Protein AF-A0A2J0YU24-F1 (afdb_monomer_lite)

Organism: Rhizobium meliloti (NCBI:txid382)

pLDDT: mean 83.26, std 10.49, range [58.59, 97.5]

Secondary structure (DSSP, 8-state):
---HHHHHHHHHHHHHHHHHHHHHHHHHHHHHHHH-GGGGGTS-HHHHHHSHHHHHHHHHHHHHHT-

Structure (mmCIF, N/CA/C/O backbone):
data_AF-A0A2J0YU24-F1
#
_entry.id   AF-A0A2J0YU24-F1
#
loop_
_atom_site.group_PDB
_atom_site.id
_atom_site.type_symbol
_atom_site.label_atom_id
_atom_site.label_alt_id
_atom_site.label_comp_id
_atom_site.label_asym_id
_atom_site.label_entity_id
_atom_site.label_seq_id
_atom_site.pdbx_PDB_ins_code
_atom_site.Cartn_x
_atom_site.Cartn_y
_atom_site.Cartn_z
_atom_site.occupancy
_atom_site.B_iso_or_equiv
_atom_site.auth_seq_id
_atom_site.auth_comp_id
_atom_site.auth_asym_id
_atom_site.auth_atom_id
_atom_site.pdbx_PDB_model_num
ATOM 1 N N . MET A 1 1 ? -12.522 16.633 1.853 1.00 84.25 1 MET A N 1
ATOM 2 C CA . MET A 1 1 ? -11.973 16.044 3.099 1.00 84.25 1 MET A CA 1
ATOM 3 C C . MET A 1 1 ? -12.692 14.727 3.379 1.00 84.25 1 MET A C 1
ATOM 5 O O . MET A 1 1 ? -13.859 14.626 3.021 1.00 84.25 1 MET A O 1
ATOM 9 N N . LEU A 1 2 ? -12.030 13.730 3.974 1.00 91.62 2 LEU A N 1
ATOM 10 C CA . LEU A 1 2 ? -12.664 12.449 4.335 1.00 91.62 2 LEU A CA 1
ATOM 11 C C . LEU A 1 2 ? -13.753 12.651 5.400 1.00 91.62 2 LEU A C 1
ATOM 13 O O . LEU A 1 2 ? -13.551 13.419 6.343 1.00 91.62 2 LEU A O 1
ATOM 17 N N . THR A 1 3 ? -14.874 11.935 5.271 1.00 96.44 3 THR A N 1
ATOM 18 C CA . THR A 1 3 ? -15.926 11.913 6.303 1.00 96.44 3 THR A CA 1
ATOM 19 C C . THR A 1 3 ? -15.433 11.210 7.567 1.00 96.44 3 THR A C 1
ATOM 21 O O . THR A 1 3 ? -14.521 10.382 7.493 1.00 96.44 3 THR A O 1
ATOM 24 N N . GLN A 1 4 ? -16.053 11.490 8.718 1.00 94.31 4 GLN A N 1
ATOM 25 C CA . GLN A 1 4 ? -15.697 10.817 9.972 1.00 94.31 4 GLN A CA 1
ATOM 26 C C . GLN A 1 4 ? -15.844 9.294 9.853 1.00 94.31 4 GLN A C 1
ATOM 28 O O . GLN A 1 4 ? -14.893 8.570 10.120 1.00 94.31 4 GLN A O 1
ATOM 33 N N . LYS A 1 5 ? -16.961 8.829 9.279 1.00 96.19 5 LYS A N 1
ATOM 34 C CA . LYS A 1 5 ? -17.207 7.405 9.012 1.00 96.19 5 LYS A CA 1
ATOM 35 C C . LYS A 1 5 ? -16.086 6.752 8.197 1.00 96.19 5 LYS A C 1
ATOM 37 O O . LYS A 1 5 ? -15.692 5.627 8.481 1.00 96.19 5 LYS A O 1
ATOM 42 N N . THR A 1 6 ? -15.556 7.440 7.182 1.00 95.12 6 THR A N 1
ATOM 43 C CA . THR A 1 6 ? -14.439 6.908 6.387 1.00 95.12 6 THR A CA 1
ATOM 44 C C . THR A 1 6 ? -13.154 6.820 7.208 1.00 95.12 6 THR A C 1
ATOM 46 O O . THR A 1 6 ? -12.451 5.819 7.112 1.00 95.12 6 THR A O 1
ATOM 49 N N . LYS A 1 7 ? -12.854 7.830 8.035 1.00 92.56 7 LYS A N 1
ATOM 50 C CA . LYS A 1 7 ? -11.682 7.808 8.926 1.00 92.56 7 LYS A CA 1
ATOM 51 C C . LYS A 1 7 ? -11.770 6.663 9.935 1.00 92.56 7 LYS A C 1
ATOM 53 O O . LYS A 1 7 ? -10.776 5.979 10.149 1.00 92.56 7 LYS A O 1
ATOM 58 N N . ASP A 1 8 ? -12.954 6.414 10.488 1.00 93.62 8 ASP A N 1
ATOM 59 C CA . ASP A 1 8 ? -13.176 5.335 11.455 1.00 93.62 8 ASP A CA 1
ATOM 60 C C . ASP A 1 8 ? -12.919 3.958 10.822 1.00 93.62 8 ASP A C 1
ATOM 62 O O . ASP A 1 8 ? -12.240 3.120 11.412 1.00 93.62 8 ASP A O 1
ATOM 66 N N . ILE A 1 9 ? -13.375 3.746 9.580 1.00 94.25 9 ILE A N 1
ATOM 67 C CA . ILE A 1 9 ? -13.101 2.516 8.818 1.00 94.25 9 ILE A CA 1
ATOM 68 C C . ILE A 1 9 ? -11.599 2.348 8.562 1.00 94.25 9 ILE A C 1
ATOM 70 O O . ILE A 1 9 ? -11.059 1.255 8.747 1.00 94.25 9 ILE A O 1
ATOM 74 N N . VAL A 1 10 ? -10.914 3.418 8.147 1.00 91.25 10 VAL A N 1
ATOM 75 C CA . VAL A 1 10 ? -9.465 3.391 7.891 1.00 91.25 10 VAL A CA 1
ATOM 76 C C . VAL A 1 10 ? -8.705 2.998 9.160 1.00 91.25 10 VAL A 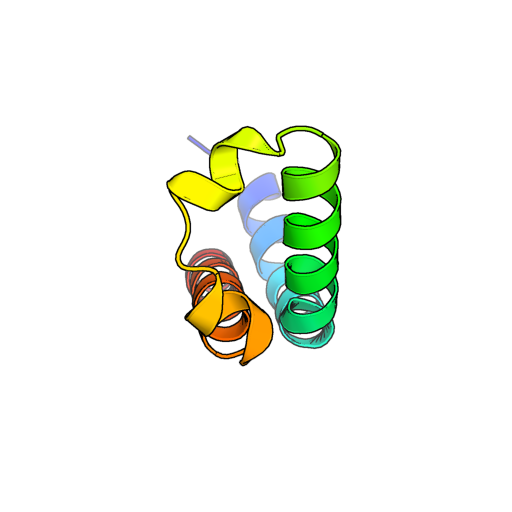C 1
ATOM 78 O O . VAL A 1 10 ? -7.898 2.071 9.118 1.00 91.25 10 VAL A O 1
ATOM 81 N N . LYS A 1 11 ? -9.020 3.619 10.303 1.00 89.62 11 LYS A N 1
ATOM 82 C CA . LYS A 1 11 ? -8.390 3.303 11.594 1.00 89.62 11 LYS A CA 1
ATOM 83 C C . LYS A 1 11 ? -8.669 1.871 12.038 1.00 89.62 11 LYS A C 1
ATOM 85 O O . LYS A 1 11 ? -7.746 1.160 12.427 1.00 89.62 11 LYS A O 1
ATOM 90 N N . ALA A 1 12 ? -9.921 1.424 11.931 1.00 92.81 12 ALA A N 1
ATOM 91 C CA . ALA A 1 12 ? -10.323 0.076 12.329 1.00 92.81 12 ALA A CA 1
ATOM 92 C C . ALA A 1 12 ? -9.644 -1.026 11.495 1.00 92.81 12 ALA A C 1
ATOM 94 O O . ALA A 1 12 ? -9.411 -2.124 11.995 1.00 92.81 12 ALA A O 1
ATOM 95 N N . THR A 1 13 ? -9.312 -0.744 10.233 1.00 91.44 13 THR A N 1
ATOM 96 C CA . THR A 1 13 ? -8.710 -1.724 9.312 1.00 91.44 13 THR A CA 1
ATOM 97 C C . THR A 1 13 ? -7.185 -1.631 9.219 1.00 91.44 13 THR A C 1
ATOM 99 O O . THR A 1 13 ? -6.551 -2.571 8.733 1.00 91.44 13 THR A O 1
ATOM 102 N N . ALA A 1 14 ? -6.567 -0.566 9.742 1.00 88.50 14 ALA A N 1
ATOM 103 C CA . ALA A 1 14 ? -5.116 -0.372 9.730 1.00 88.50 14 ALA A CA 1
ATOM 104 C C . ALA A 1 14 ? -4.308 -1.570 10.284 1.00 88.50 14 ALA A C 1
ATOM 106 O O . ALA A 1 14 ? -3.326 -1.952 9.639 1.00 88.50 14 ALA A O 1
ATOM 107 N N . PRO A 1 15 ? -4.698 -2.234 11.396 1.00 88.44 15 PRO A N 1
ATOM 108 C CA . PRO A 1 15 ? -3.958 -3.393 11.906 1.00 88.44 15 PRO A CA 1
ATOM 109 C C . PRO A 1 15 ? -3.940 -4.581 10.935 1.00 88.44 15 PRO A C 1
ATOM 111 O O . PRO A 1 15 ? -2.922 -5.260 10.805 1.00 88.44 15 PRO A O 1
ATOM 114 N N . VAL A 1 16 ? -5.035 -4.803 10.200 1.00 89.69 16 VAL A N 1
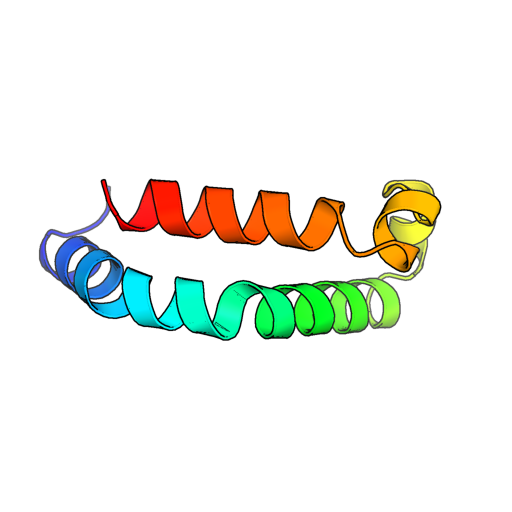ATOM 115 C CA . VAL A 1 16 ? -5.129 -5.870 9.188 1.00 89.69 16 VAL A CA 1
ATOM 116 C C . VAL A 1 16 ? -4.192 -5.570 8.016 1.00 89.69 16 VAL A C 1
ATOM 118 O O . VAL A 1 16 ? -3.473 -6.450 7.541 1.00 89.69 16 VAL A O 1
ATOM 121 N N . LEU A 1 17 ? -4.129 -4.306 7.586 1.00 84.50 17 LEU A N 1
ATOM 122 C CA . LEU A 1 17 ? -3.181 -3.874 6.558 1.00 84.50 17 LEU A CA 1
ATOM 123 C C . LEU A 1 17 ? -1.725 -4.038 7.013 1.00 84.50 17 LEU A C 1
ATOM 125 O O . LEU A 1 17 ? -0.885 -4.390 6.190 1.00 84.50 17 LEU A O 1
ATOM 129 N N . ALA A 1 18 ? -1.413 -3.830 8.295 1.00 82.50 18 ALA A N 1
ATOM 130 C CA . ALA A 1 18 ? -0.065 -4.049 8.821 1.00 82.50 18 ALA A CA 1
ATOM 131 C C . ALA A 1 18 ? 0.349 -5.525 8.743 1.00 82.50 18 ALA A C 1
ATOM 133 O O . ALA A 1 18 ? 1.454 -5.830 8.295 1.00 82.50 18 ALA A O 1
ATOM 134 N N . GLN A 1 19 ? -0.553 -6.436 9.120 1.00 86.38 19 GLN A N 1
ATOM 135 C CA . GLN A 1 19 ? -0.310 -7.882 9.078 1.00 86.38 19 GLN A CA 1
ATOM 136 C C . GLN A 1 19 ? -0.077 -8.390 7.650 1.00 86.38 19 GLN A C 1
ATOM 138 O O . GLN A 1 19 ? 0.787 -9.234 7.422 1.00 86.38 19 GLN A O 1
ATOM 143 N N . HIS A 1 20 ? -0.810 -7.849 6.674 1.00 87.56 20 HIS A N 1
ATOM 144 C CA . HIS A 1 20 ? -0.744 -8.291 5.278 1.00 87.56 20 HIS A CA 1
ATOM 145 C C . HIS A 1 20 ? 0.073 -7.371 4.360 1.00 87.56 20 HIS A C 1
ATOM 147 O O . HIS A 1 20 ? 0.159 -7.623 3.156 1.00 87.56 20 HIS A O 1
ATOM 153 N N . GLY A 1 21 ? 0.704 -6.328 4.903 1.00 82.81 21 GLY A N 1
ATOM 154 C CA . GLY A 1 21 ? 1.330 -5.261 4.122 1.00 82.81 21 GLY A CA 1
ATOM 155 C C . GLY A 1 21 ? 2.387 -5.770 3.146 1.00 82.81 21 GLY A C 1
ATOM 156 O O . GLY A 1 21 ? 2.399 -5.368 1.987 1.00 82.81 21 GLY A O 1
ATOM 157 N N . HIS A 1 22 ? 3.219 -6.725 3.568 1.00 82.38 22 HIS A N 1
ATOM 158 C CA . HIS A 1 22 ? 4.231 -7.318 2.692 1.00 82.38 22 HIS A CA 1
ATOM 159 C C . HIS A 1 22 ? 3.609 -8.016 1.470 1.00 82.38 22 HIS A C 1
ATOM 161 O O . HIS A 1 22 ? 3.995 -7.736 0.335 1.00 82.38 22 HIS A O 1
ATOM 167 N N . ALA A 1 23 ? 2.599 -8.865 1.689 1.00 87.31 23 ALA A N 1
ATOM 168 C CA . ALA A 1 23 ? 1.922 -9.596 0.620 1.00 87.31 23 ALA A CA 1
ATOM 169 C C . ALA A 1 23 ? 1.185 -8.651 -0.343 1.00 87.31 23 ALA A C 1
ATOM 171 O O . ALA A 1 23 ? 1.257 -8.822 -1.562 1.00 87.31 23 ALA A O 1
ATOM 172 N N . ILE A 1 24 ? 0.528 -7.617 0.195 1.00 87.12 24 ILE A N 1
ATOM 173 C CA . ILE A 1 24 ? -0.154 -6.587 -0.597 1.00 87.12 24 ILE A CA 1
ATOM 174 C C . ILE A 1 24 ? 0.847 -5.859 -1.497 1.00 87.12 24 ILE A C 1
ATOM 176 O O . ILE A 1 24 ? 0.608 -5.736 -2.697 1.00 87.12 24 ILE A O 1
ATOM 180 N N . ILE A 1 25 ? 1.979 -5.407 -0.951 1.00 84.81 25 ILE A N 1
ATOM 181 C CA . ILE A 1 25 ? 2.961 -4.640 -1.721 1.00 84.81 25 ILE A CA 1
ATOM 182 C C . ILE A 1 25 ? 3.682 -5.515 -2.755 1.00 84.81 25 ILE A C 1
ATOM 184 O O . ILE A 1 25 ? 3.890 -5.077 -3.888 1.00 84.81 25 ILE A O 1
ATOM 188 N N . GLN A 1 26 ? 3.998 -6.770 -2.431 1.00 86.00 26 GLN A N 1
ATOM 189 C CA . GLN A 1 26 ? 4.525 -7.719 -3.416 1.00 86.00 26 GLN A CA 1
ATOM 190 C C . GLN A 1 26 ? 3.541 -7.910 -4.580 1.00 86.00 26 GLN A C 1
ATOM 192 O O . GLN A 1 26 ? 3.931 -7.868 -5.750 1.00 86.00 26 GLN A O 1
ATOM 197 N N . HIS A 1 27 ? 2.253 -8.082 -4.274 1.00 90.62 27 HIS A N 1
ATOM 198 C CA . HIS A 1 27 ? 1.219 -8.229 -5.291 1.00 90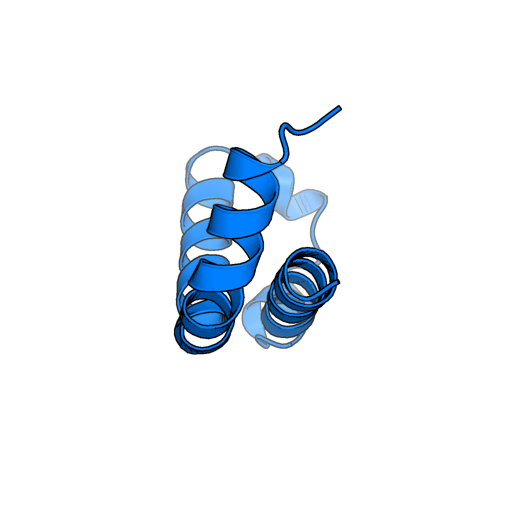.62 27 HIS A CA 1
ATOM 199 C C . HIS A 1 27 ? 1.026 -6.947 -6.118 1.00 90.62 27 HIS A C 1
ATOM 201 O O . HIS A 1 27 ? 0.869 -7.024 -7.337 1.00 90.62 27 HIS A O 1
ATOM 207 N N . PHE A 1 28 ? 1.102 -5.776 -5.480 1.00 89.56 28 PHE A N 1
ATOM 208 C CA . PHE A 1 28 ? 1.053 -4.468 -6.135 1.00 89.56 28 PHE A CA 1
ATOM 209 C C . PHE A 1 28 ? 2.144 -4.329 -7.198 1.00 89.56 28 PHE A C 1
ATOM 211 O O . PHE A 1 28 ? 1.822 -4.090 -8.360 1.00 89.56 28 PHE A O 1
ATOM 218 N N . TYR A 1 29 ? 3.413 -4.544 -6.842 1.00 87.69 29 TYR A N 1
ATOM 219 C CA . TYR A 1 29 ? 4.515 -4.391 -7.793 1.00 87.69 29 TYR A CA 1
ATOM 220 C C . TYR A 1 29 ? 4.470 -5.423 -8.918 1.00 87.69 29 TYR A C 1
ATOM 222 O O . TYR A 1 29 ? 4.706 -5.076 -10.076 1.00 87.69 29 TYR A O 1
ATOM 230 N N . LYS A 1 30 ? 4.075 -6.666 -8.609 1.00 90.06 30 LYS A N 1
ATOM 231 C CA . LYS A 1 30 ? 3.844 -7.690 -9.633 1.00 90.06 30 LYS A CA 1
ATOM 232 C C . LYS A 1 30 ? 2.821 -7.214 -10.665 1.00 90.06 30 LYS A C 1
ATOM 234 O O . LYS A 1 30 ? 3.104 -7.264 -11.857 1.00 90.06 30 LYS A O 1
ATOM 239 N N . ARG A 1 31 ? 1.655 -6.730 -10.223 1.00 94.94 31 ARG A N 1
ATOM 240 C CA . ARG A 1 31 ? 0.604 -6.245 -11.133 1.00 94.94 31 ARG A CA 1
ATOM 241 C C . ARG A 1 31 ? 1.025 -4.985 -11.881 1.00 94.94 31 ARG A C 1
ATOM 243 O O . ARG A 1 31 ? 0.792 -4.900 -13.082 1.00 94.94 31 ARG A O 1
ATOM 250 N N . MET A 1 32 ? 1.664 -4.039 -11.194 1.00 93.44 32 MET A N 1
ATOM 251 C CA . MET A 1 32 ? 2.102 -2.776 -11.784 1.00 93.44 32 MET A CA 1
ATOM 252 C C . MET A 1 32 ? 3.092 -3.012 -12.922 1.00 93.44 32 MET A C 1
ATOM 254 O O . MET A 1 32 ? 2.872 -2.506 -14.009 1.00 93.44 32 MET A O 1
ATOM 258 N N . PHE A 1 33 ? 4.124 -3.836 -12.731 1.00 92.19 33 PHE A N 1
ATOM 259 C CA . PHE A 1 33 ? 5.105 -4.092 -13.791 1.00 92.19 33 PHE A CA 1
ATOM 260 C C . PHE A 1 33 ? 4.629 -5.056 -14.879 1.00 92.19 33 PHE A C 1
ATOM 262 O O . PHE A 1 33 ? 5.250 -5.118 -15.937 1.00 92.19 33 PHE A O 1
ATOM 269 N N . GLN A 1 34 ? 3.564 -5.820 -14.627 1.00 94.44 34 GLN A N 1
ATOM 270 C CA . GLN A 1 34 ? 2.887 -6.599 -15.665 1.00 94.44 34 GLN A CA 1
ATOM 271 C C . GLN A 1 34 ? 2.051 -5.702 -16.581 1.00 94.44 34 GLN A C 1
ATOM 273 O O . GLN A 1 34 ? 2.102 -5.871 -17.793 1.00 94.44 34 GLN A O 1
ATOM 278 N N . ALA A 1 35 ? 1.294 -4.762 -16.008 1.00 97.50 35 ALA A N 1
ATOM 279 C CA . ALA A 1 35 ? 0.465 -3.829 -16.769 1.00 97.50 35 ALA A CA 1
ATOM 280 C C . ALA A 1 35 ? 1.283 -2.692 -17.404 1.00 97.50 35 ALA A C 1
ATOM 282 O O . ALA A 1 35 ? 0.970 -2.259 -18.507 1.00 97.50 35 ALA A O 1
ATOM 283 N N . HIS A 1 36 ? 2.335 -2.251 -16.713 1.00 95.69 36 HIS A N 1
ATOM 284 C CA . HIS A 1 36 ? 3.177 -1.110 -17.068 1.00 95.69 36 HIS A CA 1
ATOM 285 C C . HIS A 1 36 ? 4.672 -1.463 -16.952 1.00 95.69 36 HIS A C 1
ATOM 287 O O . HIS A 1 36 ? 5.346 -1.066 -15.988 1.00 95.69 36 HIS A O 1
ATOM 293 N N . PRO A 1 37 ? 5.221 -2.252 -17.894 1.00 93.81 37 PRO A N 1
ATOM 294 C CA . PRO A 1 37 ? 6.629 -2.645 -17.880 1.00 93.81 37 PRO A CA 1
ATOM 295 C C . PRO A 1 37 ? 7.603 -1.459 -17.930 1.00 93.81 37 PRO A C 1
ATOM 297 O O . PRO A 1 37 ? 8.704 -1.559 -17.392 1.00 93.81 37 PRO A O 1
ATOM 300 N N . GLU A 1 38 ? 7.205 -0.331 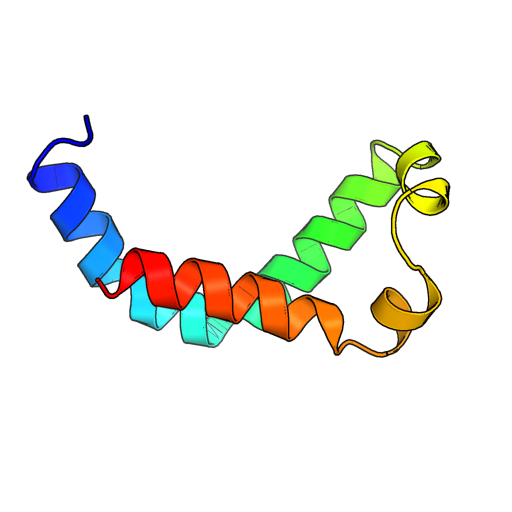-18.524 1.00 93.38 38 GLU A N 1
ATOM 301 C CA . GLU A 1 38 ? 7.987 0.905 -18.630 1.00 93.38 38 GLU A CA 1
ATOM 302 C C . GLU A 1 38 ? 8.392 1.475 -17.267 1.00 93.38 38 GLU A C 1
ATOM 304 O O . GLU A 1 38 ? 9.460 2.076 -17.131 1.00 93.38 38 GLU A O 1
ATOM 309 N N . LEU A 1 39 ? 7.592 1.218 -16.226 1.00 92.31 39 LEU A N 1
ATOM 310 C CA . LEU A 1 39 ? 7.874 1.682 -14.872 1.00 92.31 39 LEU A CA 1
ATOM 311 C C . LEU A 1 39 ? 9.107 0.995 -14.267 1.00 92.31 39 LEU A C 1
ATOM 313 O O . LEU A 1 39 ? 9.702 1.533 -13.333 1.00 92.31 39 LEU A O 1
ATOM 317 N N . LYS A 1 40 ? 9.567 -0.138 -14.815 1.00 87.12 40 LYS A N 1
ATOM 318 C CA . LYS A 1 40 ? 10.821 -0.776 -14.380 1.00 87.12 40 LYS A CA 1
ATOM 319 C C . LYS A 1 40 ? 12.050 0.121 -14.569 1.00 87.12 40 LYS A C 1
ATOM 321 O O . LYS A 1 40 ? 13.035 -0.069 -13.869 1.00 87.12 40 LYS A O 1
ATOM 326 N N . ASN A 1 41 ? 11.976 1.105 -15.470 1.00 88.25 41 ASN A N 1
ATOM 327 C CA . ASN A 1 41 ? 13.047 2.079 -15.702 1.00 88.25 41 ASN A CA 1
ATOM 328 C C . ASN A 1 41 ? 13.008 3.264 -14.722 1.00 88.25 41 ASN A C 1
ATOM 330 O O . ASN A 1 41 ? 13.968 4.022 -14.636 1.00 88.25 41 ASN A O 1
ATOM 334 N N . ILE A 1 42 ? 11.894 3.443 -14.006 1.00 87.75 42 ILE A N 1
ATOM 335 C CA . ILE A 1 42 ? 11.684 4.536 -13.046 1.00 87.75 42 ILE A CA 1
ATOM 336 C C . ILE A 1 42 ? 11.935 4.046 -11.618 1.00 87.75 42 ILE A C 1
ATOM 338 O O . ILE A 1 42 ? 12.497 4.762 -10.792 1.00 87.75 42 ILE A O 1
ATOM 342 N N . PHE A 1 43 ? 11.519 2.817 -11.311 1.00 84.31 43 PHE A N 1
ATOM 343 C CA . PHE A 1 43 ? 11.710 2.217 -9.995 1.00 84.31 43 PHE A CA 1
ATOM 344 C C . PHE A 1 43 ? 13.070 1.512 -9.883 1.00 84.31 43 PHE A C 1
ATOM 346 O O . PHE A 1 43 ? 13.587 0.950 -10.842 1.00 84.31 43 PHE A O 1
ATOM 353 N N . ASN A 1 44 ? 13.641 1.481 -8.676 1.00 81.44 44 ASN A N 1
ATOM 354 C CA . ASN A 1 44 ? 14.892 0.767 -8.424 1.00 81.44 44 ASN A CA 1
ATOM 355 C C . ASN A 1 44 ? 14.642 -0.751 -8.317 1.00 81.44 44 ASN A C 1
ATOM 357 O O . ASN A 1 44 ? 14.196 -1.252 -7.281 1.00 81.44 44 ASN A O 1
ATOM 361 N N . MET A 1 45 ? 14.947 -1.489 -9.387 1.00 77.19 45 MET A N 1
ATOM 362 C CA . MET A 1 45 ? 14.729 -2.941 -9.453 1.00 77.19 45 MET A CA 1
ATOM 363 C C . MET A 1 45 ? 15.619 -3.738 -8.483 1.00 77.19 45 MET A C 1
ATOM 365 O O . MET A 1 45 ? 15.191 -4.765 -7.962 1.00 77.19 45 MET A O 1
ATOM 369 N N . ALA A 1 46 ? 16.814 -3.241 -8.151 1.00 70.06 46 ALA A N 1
ATOM 370 C CA . ALA A 1 46 ? 17.696 -3.906 -7.189 1.00 70.06 46 ALA A CA 1
ATOM 371 C C . ALA A 1 46 ? 17.132 -3.857 -5.756 1.00 70.06 46 ALA A C 1
ATOM 373 O O . ALA A 1 46 ? 17.373 -4.759 -4.959 1.00 70.06 46 ALA A O 1
ATOM 374 N N . HIS A 1 47 ? 16.361 -2.817 -5.419 1.00 67.44 47 HIS A N 1
ATOM 375 C CA . HIS A 1 47 ? 15.650 -2.724 -4.136 1.00 67.44 47 HIS A CA 1
ATOM 376 C C . HIS A 1 47 ? 14.337 -3.520 -4.138 1.00 67.44 47 HIS A C 1
ATOM 378 O O . HIS A 1 47 ? 13.930 -4.019 -3.089 1.00 67.44 47 HIS A O 1
ATOM 384 N N . GLN A 1 48 ? 13.708 -3.690 -5.308 1.00 64.88 48 GLN A N 1
ATOM 385 C CA . GLN A 1 48 ? 12.560 -4.579 -5.506 1.00 64.88 48 GLN A CA 1
ATOM 386 C C . GLN A 1 48 ? 12.911 -6.045 -5.237 1.00 64.88 48 GLN A C 1
ATOM 388 O O . GLN A 1 48 ? 12.191 -6.709 -4.497 1.00 64.88 48 GLN A O 1
ATOM 393 N N . GLU A 1 49 ? 14.010 -6.554 -5.793 1.00 66.12 49 GLU A N 1
ATOM 394 C CA . GLU A 1 49 ? 14.397 -7.960 -5.600 1.00 66.12 49 GLU A CA 1
ATOM 395 C C . GLU A 1 49 ? 14.792 -8.271 -4.151 1.00 66.12 49 GLU A C 1
ATOM 397 O O . GLU A 1 49 ? 14.561 -9.380 -3.675 1.00 66.12 49 GLU A O 1
ATOM 402 N N . ARG A 1 50 ? 15.322 -7.280 -3.419 1.00 63.50 50 ARG A N 1
ATOM 403 C CA . ARG A 1 50 ? 15.742 -7.429 -2.016 1.00 63.50 50 ARG A CA 1
ATOM 404 C C . ARG A 1 50 ? 14.612 -7.300 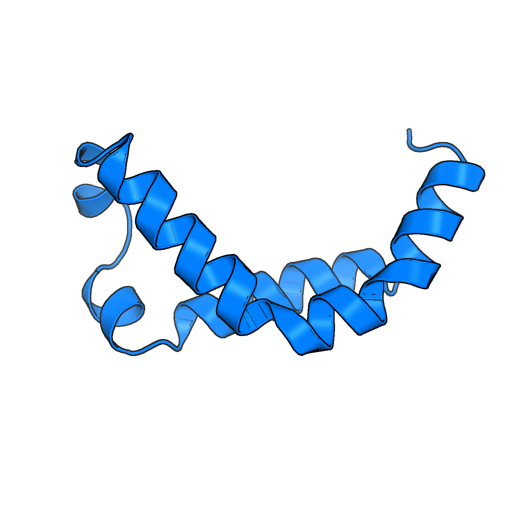-0.986 1.00 63.50 50 ARG A C 1
ATOM 406 O O . ARG A 1 50 ? 14.832 -7.601 0.181 1.00 63.50 50 ARG A O 1
ATOM 413 N N . GLY A 1 51 ? 13.408 -6.869 -1.370 1.00 62.81 51 GLY A N 1
ATOM 414 C CA . GLY A 1 51 ? 12.245 -6.829 -0.465 1.00 62.81 51 GLY A CA 1
ATOM 415 C C . GLY A 1 51 ? 12.204 -5.656 0.534 1.00 62.81 51 GLY A C 1
ATOM 416 O O . GLY A 1 51 ? 11.203 -5.471 1.233 1.00 62.81 51 GLY A O 1
ATOM 417 N N . GLU A 1 52 ? 13.265 -4.850 0.614 1.00 61.78 52 GLU A N 1
ATOM 418 C CA . GLU A 1 52 ? 13.431 -3.783 1.613 1.00 61.78 52 GLU A CA 1
ATOM 419 C C . GLU A 1 52 ? 12.523 -2.572 1.340 1.00 61.78 52 GLU A C 1
ATOM 421 O O . GLU A 1 52 ? 11.954 -1.983 2.263 1.00 61.78 52 GLU A O 1
ATOM 426 N N . GLN A 1 53 ? 12.305 -2.225 0.066 1.00 58.59 53 GLN A N 1
ATOM 427 C CA . GLN A 1 53 ? 11.456 -1.087 -0.309 1.00 58.59 53 GLN A CA 1
ATOM 428 C C . GLN A 1 53 ? 9.964 -1.380 -0.083 1.00 58.59 53 GLN A C 1
ATOM 430 O O . GLN A 1 53 ? 9.177 -0.479 0.217 1.00 58.59 53 GLN A O 1
ATOM 435 N N . GLN A 1 54 ? 9.570 -2.652 -0.153 1.00 61.88 54 GLN A N 1
ATOM 436 C CA . GLN A 1 54 ? 8.200 -3.101 0.060 1.00 61.88 54 GLN A CA 1
ATOM 437 C C . GLN A 1 54 ? 7.753 -2.887 1.511 1.00 61.88 54 GLN A C 1
ATOM 439 O O . GLN A 1 54 ? 6.585 -2.584 1.761 1.00 61.88 54 GLN A O 1
ATOM 444 N N . GLN A 1 55 ? 8.685 -2.973 2.466 1.00 66.75 55 GLN A N 1
ATOM 445 C CA . GLN A 1 55 ? 8.398 -2.683 3.870 1.00 66.75 55 GLN A CA 1
ATOM 446 C C . GLN A 1 55 ? 8.182 -1.189 4.127 1.00 66.75 55 GLN A C 1
ATOM 448 O O . GLN A 1 55 ? 7.329 -0.834 4.940 1.00 66.75 55 GLN A O 1
ATOM 453 N N . ALA A 1 56 ? 8.905 -0.306 3.432 1.00 71.56 56 ALA A N 1
ATOM 454 C CA . ALA A 1 56 ? 8.780 1.138 3.623 1.00 71.56 56 ALA A CA 1
ATOM 455 C C . ALA A 1 56 ? 7.385 1.654 3.228 1.00 71.56 56 ALA A C 1
ATOM 457 O O . ALA A 1 56 ? 6.760 2.388 3.993 1.00 71.56 56 ALA A O 1
ATOM 458 N N . LEU A 1 57 ? 6.859 1.215 2.078 1.00 74.12 57 LEU A N 1
ATOM 459 C CA . LEU A 1 57 ? 5.529 1.619 1.611 1.00 74.12 57 LEU A CA 1
ATOM 460 C C . LEU A 1 57 ? 4.413 1.071 2.515 1.00 74.12 57 LEU A C 1
ATOM 462 O O . LEU A 1 57 ? 3.508 1.815 2.887 1.00 74.12 57 LEU A O 1
ATOM 466 N N . ALA A 1 58 ? 4.508 -0.196 2.933 1.00 73.12 58 ALA A N 1
ATOM 467 C CA . ALA A 1 58 ? 3.552 -0.787 3.871 1.00 73.12 58 ALA A CA 1
ATOM 468 C C . ALA A 1 58 ? 3.526 -0.039 5.219 1.00 73.12 58 ALA A C 1
ATOM 470 O O . ALA A 1 58 ? 2.453 0.263 5.743 1.00 73.12 58 ALA A O 1
ATOM 471 N N . ARG A 1 59 ? 4.702 0.323 5.753 1.00 75.94 59 ARG A N 1
ATOM 472 C CA . ARG A 1 59 ? 4.821 1.112 6.989 1.00 75.94 59 ARG A CA 1
ATOM 473 C C . ARG A 1 59 ? 4.250 2.520 6.836 1.00 75.94 59 ARG A C 1
ATOM 475 O O . ARG A 1 59 ? 3.579 2.982 7.752 1.00 75.94 59 ARG A O 1
ATOM 482 N N . ALA A 1 60 ? 4.469 3.182 5.700 1.00 79.50 60 ALA A N 1
ATOM 483 C CA . ALA A 1 60 ? 3.920 4.513 5.439 1.00 79.50 60 ALA A CA 1
ATOM 484 C C . ALA A 1 60 ? 2.381 4.507 5.397 1.00 79.50 60 ALA A C 1
ATOM 486 O O . ALA A 1 60 ? 1.746 5.360 6.016 1.00 79.50 60 ALA A O 1
ATOM 487 N N . VAL A 1 61 ? 1.778 3.514 4.732 1.00 75.12 61 VAL A N 1
ATOM 488 C CA . VAL A 1 61 ? 0.313 3.353 4.678 1.00 75.12 61 VAL A CA 1
ATOM 489 C C . VAL A 1 61 ? -0.258 3.080 6.068 1.00 75.12 61 VAL A C 1
ATOM 491 O O . VAL A 1 61 ? -1.247 3.702 6.452 1.00 75.12 61 VAL A O 1
ATOM 494 N N . TYR A 1 62 ? 0.385 2.209 6.849 1.00 77.12 62 TYR A N 1
ATOM 495 C CA . TYR A 1 62 ? -0.020 1.957 8.230 1.00 77.12 62 TYR A CA 1
ATOM 496 C C . TYR A 1 62 ? 0.083 3.211 9.107 1.00 77.12 62 TYR A C 1
ATOM 498 O O . TYR A 1 62 ? -0.875 3.553 9.792 1.00 77.12 62 TYR A O 1
ATOM 506 N N . ALA A 1 63 ? 1.212 3.923 9.062 1.00 79.50 63 ALA A N 1
ATOM 507 C CA . ALA A 1 63 ? 1.429 5.128 9.861 1.00 79.50 63 ALA A CA 1
ATOM 508 C C . ALA A 1 63 ? 0.412 6.232 9.537 1.00 79.50 63 ALA A C 1
ATOM 510 O O . ALA A 1 63 ? -0.028 6.946 10.434 1.00 79.50 63 ALA A O 1
ATOM 511 N N . TYR A 1 64 ? 0.006 6.356 8.271 1.00 78.69 64 TYR A N 1
ATOM 512 C CA . TYR A 1 64 ? -1.068 7.268 7.885 1.00 78.69 64 TYR A CA 1
ATOM 513 C C . TYR A 1 6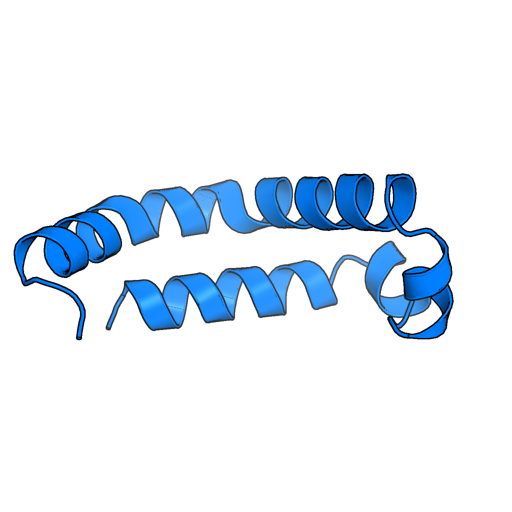4 ? -2.435 6.800 8.400 1.00 78.69 64 TYR A C 1
ATOM 515 O O . TYR A 1 64 ? -3.207 7.609 8.901 1.00 78.69 64 TYR A O 1
ATOM 523 N N . ALA A 1 65 ? -2.732 5.501 8.303 1.00 75.56 65 ALA A N 1
ATOM 524 C CA . ALA A 1 65 ? -4.018 4.943 8.714 1.00 75.56 65 ALA A CA 1
ATOM 525 C C . ALA A 1 65 ? -4.210 4.884 10.243 1.00 75.56 65 ALA A C 1
ATOM 527 O O . ALA A 1 65 ? -5.347 4.884 10.710 1.00 75.56 65 ALA A O 1
ATOM 528 N N . ALA A 1 66 ? -3.120 4.830 11.013 1.00 73.25 66 ALA A N 1
ATOM 529 C CA . ALA A 1 66 ? -3.136 4.775 12.474 1.00 73.25 66 ALA A CA 1
ATOM 530 C C . ALA A 1 66 ? -3.192 6.157 13.166 1.00 73.25 66 ALA A C 1
ATOM 532 O O . ALA A 1 66 ? -3.425 6.201 14.374 1.00 73.25 66 ALA A O 1
ATOM 533 N N . ASN A 1 67 ? -3.002 7.265 12.433 1.00 67.88 67 ASN A N 1
ATOM 534 C CA . ASN A 1 67 ? -3.122 8.646 12.940 1.00 67.88 67 ASN A CA 1
ATOM 535 C C . ASN A 1 67 ? -4.544 9.202 12.753 1.00 67.88 67 ASN A C 1
ATOM 537 O O . ASN A 1 67 ? -5.065 9.889 13.664 1.00 67.88 67 ASN A O 1
#

Sequence (67 aa):
MLTQKTKDIVKATAPVLAQHGHAIIQHFYKRMFQAHPELKNIFNMAHQERGEQQQALARAVYAYAAN

InterPro domains:
  IPR000971 Globin [PS01033] (1-67)
  IPR009050 Globin-like superfamily [SSF46458] (1-67)
  IPR012292 Globin/Protoglobin [G3DSA:1.10.490.10] (1-67)

Foldseek 3Di:
DDDPVRLVVLQVCLVVLLVCQLVVLLVVVVVCCVVPVVCPVVDDVVVVVVSNVSNVVSVVSSVVSND

Radius of gyration: 14.09 Å; chains: 1; bounding box: 35×26×32 Å